Protein AF-A0A0Q5KZX2-F1 (afdb_monomer)

Sequence (130 aa):
MATTYTDAPRGEGWYHVALGVGAGIFIASQGLPQPWALLVAVAFILVMPAFIAWWRRTHGWWVSGYTGGATRWVTALMVVALVATGFWSYLSADIWSSIAAGLTACL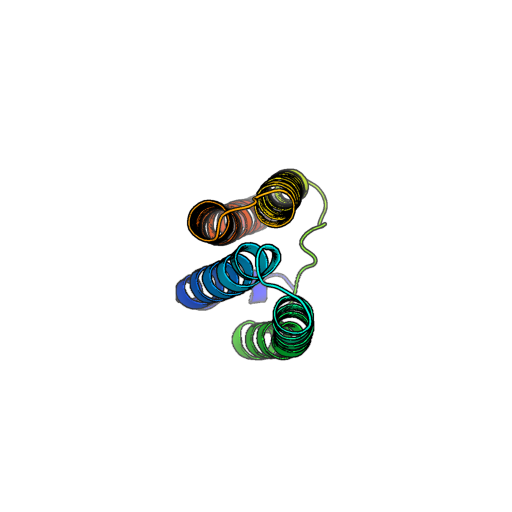AVTASGFVWMRVWRHRLRTQEAM

Radius of gyration: 16.42 Å; Cα contacts (8 Å, |Δi|>4): 138; chains: 1; bounding box: 40×23×52 Å

Nearest PDB structures (foldseek):
  8s5u-assembly1_A  TM=2.614E-01  e=5.067E+00  Homo sapiens

pLDDT: mean 86.83, std 12.03, range [46.88, 97.88]

Secondary structure (DSSP, 8-state):
--HHHHSPPTTTHHHHHHHHHHHHHHHHGGGSPTTHHHHHHHHHHHHHHHHHHHHHHHHS----TT-SSTHHHHHHHHHHHHHHHHHHHHH-SSHHHHHHHHHHHHHHHHHHHHHHHHHHHHHHHHHHT-

Structure (mmCIF, N/CA/C/O backbone):
data_AF-A0A0Q5KZX2-F1
#
_entry.id   AF-A0A0Q5KZX2-F1
#
loop_
_atom_site.group_PDB
_atom_site.id
_atom_site.type_symbol
_atom_site.label_atom_id
_atom_site.label_alt_id
_atom_site.label_comp_id
_atom_site.label_asym_id
_atom_site.label_entity_id
_atom_site.label_seq_id
_atom_site.pdbx_PDB_ins_code
_atom_site.Cartn_x
_atom_site.Cartn_y
_atom_site.Cartn_z
_atom_site.occupancy
_atom_site.B_iso_or_equiv
_atom_site.auth_seq_id
_atom_site.auth_comp_id
_atom_site.auth_asym_id
_atom_site.auth_atom_id
_atom_site.pdbx_PDB_model_num
ATOM 1 N N . MET A 1 1 ? -23.361 6.808 20.688 1.00 46.88 1 MET A N 1
ATOM 2 C CA . MET A 1 1 ? -23.318 6.568 19.224 1.00 46.88 1 MET A CA 1
ATOM 3 C C . MET A 1 1 ? -22.028 5.818 18.831 1.00 46.88 1 MET A C 1
ATOM 5 O O . MET A 1 1 ? -21.415 6.153 17.829 1.00 46.88 1 MET A O 1
ATOM 9 N N . ALA A 1 2 ? -21.594 4.834 19.638 1.00 50.25 2 ALA A N 1
ATOM 10 C CA . ALA A 1 2 ? -20.285 4.161 19.525 1.00 50.25 2 ALA A CA 1
ATOM 11 C C . ALA A 1 2 ? -20.385 2.652 19.208 1.00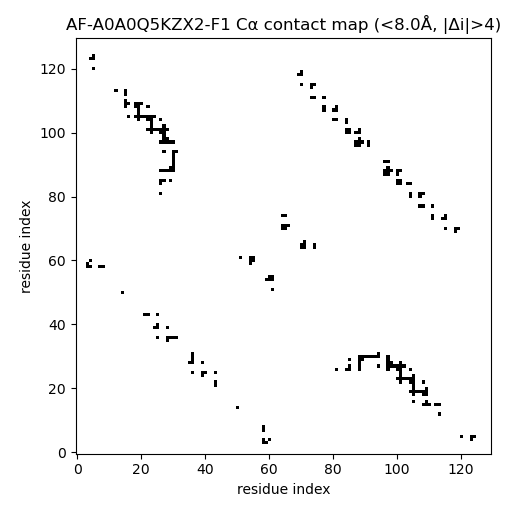 50.25 2 ALA A C 1
ATOM 13 O O . ALA A 1 2 ? -19.419 2.046 18.758 1.00 50.25 2 ALA A O 1
ATOM 14 N N . THR A 1 3 ? -21.580 2.070 19.341 1.00 51.16 3 THR A N 1
ATOM 15 C CA . THR A 1 3 ? -21.840 0.632 19.177 1.00 51.16 3 THR A CA 1
ATOM 16 C C . THR A 1 3 ? -21.576 0.112 17.759 1.00 51.16 3 THR A C 1
ATOM 18 O O . THR A 1 3 ? -21.166 -1.026 17.584 1.00 51.16 3 THR A O 1
ATOM 21 N N . THR A 1 4 ? -21.696 0.942 16.718 1.00 57.19 4 THR A N 1
ATOM 22 C CA . THR A 1 4 ? -21.482 0.505 15.326 1.00 57.19 4 THR A CA 1
ATOM 23 C C . THR A 1 4 ? -20.029 0.155 14.979 1.00 57.19 4 THR A C 1
ATOM 25 O O . THR A 1 4 ? -19.799 -0.570 14.013 1.00 57.19 4 THR A O 1
ATOM 28 N N . TYR A 1 5 ? -19.032 0.658 15.717 1.00 60.34 5 TYR A N 1
ATOM 29 C CA . TYR A 1 5 ? -17.616 0.435 15.381 1.00 60.34 5 TYR A CA 1
ATOM 30 C C . TYR A 1 5 ? -17.027 -0.830 16.014 1.00 60.34 5 TYR A C 1
ATOM 32 O O . TYR A 1 5 ? -16.096 -1.423 15.462 1.00 60.34 5 TYR A O 1
ATOM 40 N N . THR A 1 6 ? -17.535 -1.224 17.181 1.00 60.88 6 THR A N 1
ATOM 41 C CA . THR A 1 6 ? -17.047 -2.366 17.964 1.00 60.88 6 THR A CA 1
ATOM 42 C C . THR A 1 6 ? -17.653 -3.694 17.506 1.00 60.88 6 THR A C 1
ATOM 44 O O . THR A 1 6 ? -16.971 -4.717 17.603 1.00 60.88 6 THR A O 1
ATOM 47 N N . ASP A 1 7 ? -18.846 -3.651 16.904 1.00 58.06 7 ASP A N 1
ATOM 48 C CA . ASP A 1 7 ? -19.602 -4.811 16.406 1.00 58.06 7 ASP A CA 1
ATOM 49 C C . ASP A 1 7 ? -19.330 -5.162 14.929 1.00 58.06 7 ASP A C 1
ATOM 51 O O . ASP A 1 7 ? -20.009 -6.007 14.344 1.00 58.06 7 ASP A O 1
ATOM 55 N N . ALA A 1 8 ? -18.330 -4.527 14.305 1.00 59.38 8 ALA A N 1
ATOM 56 C CA . ALA A 1 8 ? -17.949 -4.785 12.918 1.00 59.38 8 ALA A CA 1
ATOM 57 C C . ALA A 1 8 ? -17.735 -6.299 12.661 1.00 59.38 8 ALA A C 1
ATOM 59 O O . ALA A 1 8 ? -16.980 -6.942 13.404 1.00 59.38 8 ALA A O 1
ATOM 60 N N . PRO A 1 9 ? -18.374 -6.886 11.627 1.00 59.31 9 PRO A N 1
ATOM 61 C CA . PRO A 1 9 ? -18.332 -8.323 11.382 1.00 59.31 9 PRO A CA 1
ATOM 62 C C . PRO A 1 9 ? -16.895 -8.836 11.226 1.00 59.31 9 PRO A C 1
ATOM 64 O O . PRO A 1 9 ? -16.104 -8.338 10.426 1.00 59.31 9 PRO A O 1
ATOM 67 N N . ARG A 1 10 ? -16.549 -9.879 11.989 1.00 62.88 10 ARG A N 1
ATOM 68 C CA . ARG A 1 10 ? -15.263 -10.579 11.852 1.00 62.88 10 ARG A CA 1
ATOM 69 C C . ARG A 1 10 ? -15.188 -11.204 10.453 1.00 62.88 10 ARG A C 1
ATOM 71 O O . ARG A 1 10 ? -16.041 -12.011 10.106 1.00 62.88 10 ARG A O 1
ATOM 78 N N . GLY A 1 11 ? -14.170 -10.846 9.664 1.00 64.44 11 GLY A N 1
ATOM 79 C CA . GLY A 1 11 ? -13.993 -11.371 8.297 1.00 64.44 11 GLY A CA 1
ATOM 80 C C . GLY A 1 11 ? -13.295 -10.437 7.302 1.00 64.44 11 GLY A C 1
ATOM 81 O O . GLY A 1 11 ? -12.953 -10.860 6.206 1.00 64.44 11 GLY A O 1
ATOM 82 N N . GLU A 1 12 ? -13.009 -9.192 7.677 1.00 82.31 12 GLU A N 1
ATOM 83 C CA . GLU A 1 12 ? -12.343 -8.171 6.844 1.00 82.31 12 GLU A CA 1
ATOM 84 C C . GLU A 1 12 ? -10.889 -8.484 6.420 1.00 82.31 12 GLU A C 1
ATOM 86 O O . GLU A 1 12 ? -10.259 -7.702 5.712 1.00 82.31 12 GLU A O 1
ATOM 91 N N . GLY A 1 13 ? -10.329 -9.629 6.821 1.00 87.44 13 GLY A N 1
ATOM 92 C CA . GLY A 1 13 ? -8.963 -10.009 6.454 1.00 87.44 13 GLY A CA 1
ATOM 93 C C . GLY A 1 13 ? -8.758 -10.111 4.944 1.00 87.44 13 GLY A C 1
ATOM 94 O O . GLY A 1 13 ? -7.717 -9.693 4.439 1.00 87.44 13 GLY A O 1
ATOM 95 N N . TRP A 1 14 ? -9.779 -10.568 4.212 1.00 90.56 14 TRP A N 1
ATOM 96 C CA . TRP A 1 14 ? -9.730 -10.611 2.751 1.00 90.56 14 TRP A CA 1
ATOM 97 C C . TRP A 1 14 ? -9.574 -9.208 2.149 1.00 90.56 14 TRP A C 1
ATOM 99 O O . TRP A 1 14 ? -8.878 -9.057 1.153 1.00 90.56 14 TRP A O 1
ATOM 109 N N . TYR A 1 15 ? -10.174 -8.180 2.763 1.00 91.25 15 TYR A N 1
ATOM 110 C CA . TYR A 1 15 ? -10.121 -6.802 2.281 1.00 91.25 15 TYR A CA 1
ATOM 111 C C . TYR A 1 15 ? -8.694 -6.255 2.374 1.00 91.25 15 TYR A C 1
ATOM 113 O O . TYR A 1 15 ? -8.190 -5.678 1.411 1.00 91.25 15 TYR A O 1
ATOM 121 N N . HIS A 1 16 ? -8.008 -6.497 3.496 1.00 92.44 16 HIS A N 1
ATOM 122 C CA . HIS A 1 16 ? -6.606 -6.102 3.664 1.00 92.44 16 HIS A CA 1
ATOM 123 C C . HIS A 1 16 ? -5.679 -6.840 2.695 1.00 92.44 16 HIS A C 1
ATOM 125 O O . HIS A 1 16 ? -4.798 -6.216 2.108 1.00 92.44 16 HIS A O 1
ATOM 131 N N . VAL A 1 17 ? -5.912 -8.140 2.485 1.00 95.19 17 VAL A N 1
ATOM 132 C CA . VAL A 1 17 ? -5.154 -8.941 1.513 1.00 95.19 17 VAL A CA 1
ATOM 133 C C . VAL A 1 17 ? -5.401 -8.449 0.088 1.00 95.19 17 VAL A C 1
ATOM 135 O O . VAL A 1 17 ? -4.450 -8.252 -0.657 1.00 95.19 17 VAL A O 1
ATOM 138 N N . ALA A 1 18 ? -6.651 -8.196 -0.298 1.00 95.19 18 ALA A N 1
ATOM 139 C CA . ALA A 1 18 ? -6.993 -7.740 -1.641 1.00 95.19 18 ALA A CA 1
ATOM 140 C C . ALA A 1 18 ? -6.441 -6.335 -1.933 1.00 95.19 18 ALA A C 1
ATOM 142 O O . ALA A 1 18 ? -5.918 -6.100 -3.023 1.00 95.19 18 ALA A O 1
ATOM 143 N N . LEU A 1 19 ? -6.472 -5.425 -0.951 1.00 94.06 19 LEU A N 1
ATOM 144 C CA . LEU A 1 19 ? -5.779 -4.138 -1.052 1.00 94.06 19 LEU A CA 1
ATOM 145 C C . LEU A 1 19 ? -4.265 -4.309 -1.180 1.00 94.06 19 LEU A C 1
ATOM 147 O O . LEU A 1 19 ? -3.649 -3.631 -2.000 1.00 94.06 19 LEU A O 1
ATOM 151 N N . GLY A 1 20 ? -3.670 -5.213 -0.399 1.00 96.44 20 GLY A N 1
ATOM 152 C CA . GLY A 1 20 ? -2.249 -5.528 -0.488 1.00 96.44 20 GLY A CA 1
ATOM 153 C C . GLY A 1 20 ? -1.861 -6.055 -1.862 1.00 96.44 20 GLY A C 1
ATOM 154 O O . GLY A 1 20 ? -0.943 -5.527 -2.480 1.00 96.44 20 GLY A O 1
ATOM 155 N N . VAL A 1 21 ? -2.608 -7.022 -2.392 1.00 97.31 21 VAL A N 1
ATOM 156 C CA . VAL A 1 21 ? -2.399 -7.563 -3.741 1.00 97.31 21 VAL A CA 1
ATOM 157 C C . VAL A 1 21 ? -2.523 -6.463 -4.792 1.00 97.31 21 VAL A C 1
ATOM 159 O O . VAL A 1 21 ? -1.641 -6.334 -5.637 1.00 97.31 21 VAL A O 1
ATOM 162 N N . GLY A 1 22 ? -3.563 -5.627 -4.718 1.00 96.88 22 GLY A N 1
ATOM 163 C CA . GLY A 1 22 ? -3.736 -4.502 -5.638 1.00 96.88 22 GLY A CA 1
ATOM 164 C C . GLY A 1 22 ? -2.562 -3.520 -5.591 1.00 96.88 22 GLY A C 1
ATOM 165 O O . GLY A 1 22 ? -2.034 -3.145 -6.637 1.00 96.88 22 GLY A O 1
ATOM 166 N N . ALA A 1 23 ? -2.109 -3.154 -4.390 1.00 96.75 23 ALA A N 1
ATOM 167 C CA . ALA A 1 23 ? -0.950 -2.287 -4.211 1.00 96.75 23 ALA A CA 1
ATOM 168 C C . ALA A 1 23 ? 0.337 -2.943 -4.733 1.00 96.75 23 ALA A C 1
ATOM 170 O O . ALA A 1 23 ? 1.132 -2.289 -5.399 1.00 96.75 23 ALA A O 1
ATOM 171 N N . GLY A 1 24 ? 0.527 -4.241 -4.492 1.00 97.25 24 GLY A N 1
ATOM 172 C CA . GLY A 1 24 ? 1.678 -4.985 -4.992 1.00 97.25 24 GLY A CA 1
ATOM 173 C C . GLY A 1 24 ? 1.726 -5.058 -6.514 1.00 97.25 24 GLY A C 1
ATOM 174 O O . GLY A 1 24 ? 2.782 -4.824 -7.094 1.00 97.25 24 GLY A O 1
ATOM 175 N N . ILE A 1 25 ? 0.585 -5.304 -7.166 1.00 96.81 25 ILE A N 1
ATOM 176 C CA . ILE A 1 25 ? 0.461 -5.273 -8.632 1.00 96.81 25 ILE A CA 1
ATOM 177 C C . ILE A 1 25 ? 0.784 -3.874 -9.161 1.00 96.81 25 ILE A C 1
ATOM 179 O O . ILE A 1 25 ? 1.570 -3.732 -10.098 1.00 96.81 25 ILE A O 1
ATOM 183 N N . PHE A 1 26 ? 0.216 -2.838 -8.542 1.00 96.62 26 PHE A N 1
ATOM 184 C CA . PHE A 1 26 ? 0.479 -1.453 -8.916 1.00 96.62 26 PHE A CA 1
ATOM 185 C C . PHE A 1 26 ? 1.970 -1.107 -8.817 1.00 96.62 26 PHE A C 1
ATOM 187 O O . PHE A 1 26 ? 2.526 -0.535 -9.756 1.00 96.62 26 PHE A O 1
ATOM 194 N N . ILE A 1 27 ? 2.635 -1.503 -7.732 1.00 96.88 27 ILE A N 1
ATOM 195 C CA . ILE A 1 27 ? 4.066 -1.254 -7.543 1.00 96.88 27 ILE A CA 1
ATOM 196 C C . ILE A 1 27 ? 4.898 -2.065 -8.537 1.00 96.88 27 ILE A C 1
ATOM 198 O O . ILE A 1 27 ? 5.716 -1.472 -9.229 1.00 96.88 27 ILE A O 1
ATOM 202 N N . ALA A 1 28 ? 4.643 -3.367 -8.699 1.00 96.06 28 ALA A N 1
ATOM 203 C CA . ALA A 1 28 ? 5.370 -4.200 -9.663 1.00 96.06 28 ALA A CA 1
ATOM 204 C C . ALA A 1 28 ? 5.237 -3.696 -11.107 1.00 96.06 28 ALA A C 1
ATOM 206 O O . ALA A 1 28 ? 6.174 -3.811 -11.896 1.00 96.06 28 ALA A O 1
ATOM 207 N N . SER A 1 29 ? 4.094 -3.099 -11.458 1.00 95.06 29 SER A N 1
ATOM 208 C CA . SER A 1 29 ? 3.885 -2.540 -12.795 1.00 95.06 29 SER A CA 1
ATOM 209 C C . SER A 1 29 ? 4.725 -1.298 -13.093 1.00 95.06 29 SER A C 1
ATOM 211 O O . SER A 1 29 ? 4.861 -0.954 -14.263 1.00 95.06 29 SER A O 1
ATOM 213 N N . GLN A 1 30 ? 5.316 -0.635 -12.088 1.00 93.00 30 GLN A N 1
ATOM 214 C CA . GLN A 1 30 ? 6.097 0.589 -12.320 1.00 93.00 30 GLN A CA 1
ATOM 215 C C . GLN A 1 30 ? 7.393 0.334 -13.103 1.00 93.00 30 GLN A C 1
ATOM 217 O O . GLN A 1 30 ? 7.944 1.275 -13.662 1.00 93.00 30 GLN A O 1
ATOM 222 N N . GLY A 1 31 ? 7.866 -0.917 -13.162 1.00 89.56 31 GLY A N 1
ATOM 223 C CA . GLY A 1 31 ? 8.990 -1.310 -14.020 1.00 89.56 31 GLY A CA 1
ATOM 224 C C . GLY A 1 31 ? 8.600 -1.673 -15.457 1.00 89.56 31 GLY A C 1
ATOM 225 O O . GLY A 1 31 ? 9.468 -1.996 -16.263 1.00 89.56 31 GLY A O 1
ATOM 226 N N . LEU A 1 32 ? 7.306 -1.668 -15.802 1.00 90.19 32 LEU A N 1
ATOM 227 C CA . LEU A 1 32 ? 6.859 -1.977 -17.161 1.00 90.19 32 LEU A CA 1
ATOM 228 C C . LEU A 1 32 ? 7.068 -0.782 -18.102 1.00 90.19 32 LEU A C 1
ATOM 230 O O . LEU A 1 32 ? 6.907 0.370 -17.690 1.00 90.19 32 LEU A O 1
ATOM 234 N N . PRO A 1 3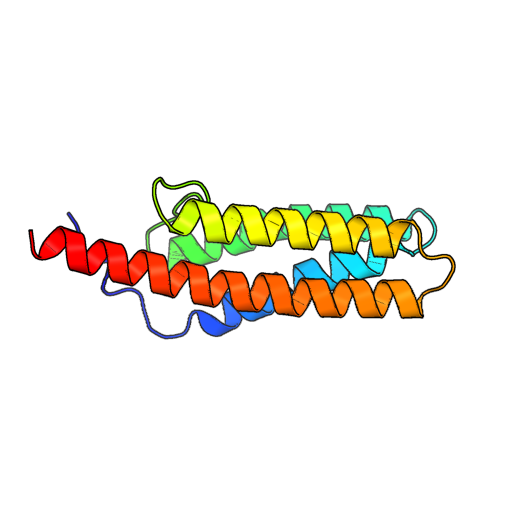3 ? 7.335 -1.027 -19.398 1.00 90.94 33 PRO A N 1
ATOM 235 C CA . PRO A 1 33 ? 7.371 0.043 -20.382 1.00 90.94 33 PRO A CA 1
ATOM 236 C C . PRO A 1 33 ? 5.992 0.698 -20.530 1.00 90.94 33 PRO A C 1
ATOM 238 O O . PRO A 1 33 ? 4.944 0.066 -20.361 1.00 90.94 33 PR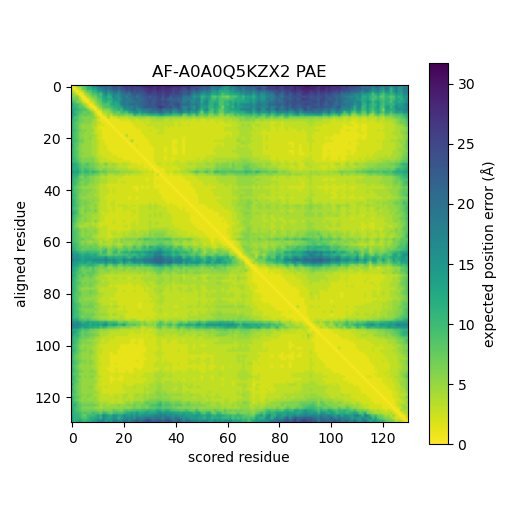O A O 1
ATOM 241 N N . GLN A 1 34 ? 5.983 1.980 -20.892 1.00 90.50 34 GLN A N 1
ATOM 242 C CA . GLN A 1 34 ? 4.739 2.679 -21.204 1.00 90.50 34 GLN A CA 1
ATOM 243 C C . GLN A 1 34 ? 4.110 2.102 -22.484 1.00 90.50 34 GLN A C 1
ATOM 245 O O . GLN A 1 34 ? 4.841 1.769 -23.419 1.00 90.50 34 GLN A O 1
ATOM 250 N N . PRO A 1 35 ? 2.771 1.966 -22.547 1.00 94.75 35 PRO A N 1
ATOM 251 C CA . PRO A 1 35 ? 1.766 2.547 -21.644 1.00 94.75 35 PRO A CA 1
ATOM 252 C C . PRO A 1 35 ? 1.295 1.625 -20.501 1.00 94.75 35 PRO A C 1
ATOM 254 O O . PRO A 1 35 ? 0.353 1.965 -19.786 1.00 94.75 35 PRO A O 1
ATOM 257 N N . TRP A 1 36 ? 1.892 0.444 -20.326 1.00 93.88 36 TRP A N 1
ATOM 258 C CA . TRP A 1 36 ? 1.346 -0.589 -19.436 1.00 93.88 36 TRP A CA 1
ATOM 259 C C . TRP A 1 36 ? 1.319 -0.164 -17.966 1.00 93.88 36 TRP A C 1
ATOM 261 O O . TRP A 1 36 ? 0.302 -0.350 -17.298 1.00 93.88 36 TRP A O 1
ATOM 271 N N . ALA A 1 37 ? 2.389 0.473 -17.483 1.00 92.12 37 ALA A N 1
ATOM 272 C CA . ALA A 1 37 ? 2.448 1.017 -16.126 1.00 92.12 37 ALA A CA 1
ATOM 273 C C . ALA A 1 37 ? 1.327 2.044 -15.868 1.00 92.12 37 ALA A C 1
ATOM 275 O O . ALA A 1 37 ? 0.671 2.015 -14.825 1.00 92.12 37 ALA A O 1
ATOM 276 N N . LEU A 1 38 ? 1.051 2.917 -16.847 1.00 94.56 38 LEU A N 1
ATOM 277 C CA . LEU A 1 38 ? -0.026 3.903 -16.758 1.00 94.56 38 LEU A CA 1
ATOM 278 C C . LEU A 1 38 ? -1.409 3.241 -16.718 1.00 94.56 38 LEU A C 1
ATOM 280 O O . LEU A 1 38 ? -2.253 3.637 -15.915 1.00 94.56 38 LEU A O 1
ATOM 284 N N . LEU A 1 39 ? -1.649 2.222 -17.546 1.00 97.19 39 LEU A N 1
ATOM 285 C CA . LEU A 1 39 ? -2.928 1.506 -17.558 1.00 97.19 39 LEU A CA 1
ATOM 286 C C . LEU A 1 39 ? -3.213 0.828 -16.213 1.00 97.19 39 LEU A C 1
ATOM 288 O O . LEU A 1 39 ? -4.333 0.919 -15.708 1.00 97.19 39 LEU A O 1
ATOM 292 N N . VAL A 1 40 ? -2.201 0.206 -15.600 1.00 96.19 40 VAL A N 1
ATOM 293 C CA . VAL A 1 40 ? -2.340 -0.397 -14.265 1.00 96.19 40 VAL A CA 1
ATOM 294 C C . VAL A 1 40 ? -2.588 0.674 -13.202 1.00 96.19 40 VAL A C 1
ATOM 296 O O . VAL A 1 40 ? -3.447 0.483 -12.342 1.00 96.19 40 VAL A O 1
ATOM 299 N N . ALA A 1 41 ? -1.907 1.822 -13.278 1.00 93.88 41 ALA A N 1
ATOM 300 C CA . ALA A 1 41 ? -2.145 2.948 -12.375 1.00 93.88 41 ALA A CA 1
ATOM 301 C C . ALA A 1 41 ? -3.596 3.445 -12.434 1.00 93.88 41 ALA A C 1
ATOM 303 O O . ALA A 1 41 ? -4.252 3.588 -11.399 1.00 93.88 41 ALA A O 1
ATOM 304 N N . VAL A 1 42 ? -4.118 3.651 -13.645 1.00 96.62 42 VAL A N 1
ATOM 305 C CA . VAL A 1 42 ? -5.510 4.067 -13.860 1.00 96.62 42 VAL A CA 1
ATOM 306 C C . VAL A 1 42 ? -6.474 3.008 -13.328 1.00 96.62 42 VAL A C 1
ATOM 308 O O . VAL A 1 42 ? -7.388 3.342 -12.575 1.00 96.62 42 VAL A O 1
ATOM 311 N N . ALA A 1 43 ? -6.249 1.730 -13.645 1.00 96.19 43 ALA A N 1
ATOM 312 C CA . ALA A 1 43 ? -7.084 0.638 -13.151 1.00 96.19 43 ALA A CA 1
ATOM 313 C C . ALA A 1 43 ? -7.101 0.573 -11.613 1.00 96.19 43 ALA A C 1
ATOM 315 O O . ALA A 1 43 ? -8.170 0.437 -11.015 1.00 96.19 43 ALA A O 1
ATOM 316 N N . PHE A 1 44 ? -5.945 0.733 -10.963 1.00 95.12 44 PHE A N 1
ATOM 317 C CA . PHE A 1 44 ? -5.838 0.732 -9.504 1.00 95.12 44 PHE A CA 1
ATOM 318 C C . PHE A 1 44 ? -6.637 1.879 -8.870 1.00 95.12 44 PHE A C 1
ATOM 320 O O . PHE A 1 44 ? -7.417 1.648 -7.943 1.00 95.12 44 PHE A O 1
ATOM 327 N N . ILE A 1 45 ? -6.520 3.098 -9.410 1.00 94.69 45 ILE A N 1
ATOM 328 C CA . ILE A 1 45 ? -7.283 4.269 -8.943 1.00 94.69 45 ILE A CA 1
ATOM 329 C C . ILE A 1 45 ? -8.792 4.038 -9.098 1.00 94.69 45 ILE A C 1
ATOM 331 O O . ILE A 1 45 ? -9.554 4.333 -8.177 1.00 94.69 45 ILE A O 1
ATOM 335 N N . LEU A 1 46 ? -9.230 3.475 -10.227 1.00 95.50 46 LEU A N 1
ATOM 336 C CA . LEU A 1 46 ? -10.648 3.214 -10.502 1.00 95.50 46 LEU A CA 1
ATOM 337 C C . LEU A 1 46 ? -11.257 2.130 -9.599 1.00 95.50 46 LEU A C 1
ATOM 339 O O . LEU A 1 46 ? -12.460 2.157 -9.337 1.00 95.50 46 LEU A O 1
ATOM 343 N N . VAL A 1 47 ? -10.448 1.199 -9.089 1.00 94.19 47 VAL A N 1
ATOM 344 C CA . VAL A 1 47 ? -10.897 0.147 -8.163 1.00 94.19 47 VAL A CA 1
ATOM 345 C C . VAL A 1 47 ? -11.097 0.676 -6.735 1.00 94.19 47 VAL A C 1
ATOM 347 O O . VAL A 1 47 ? -11.953 0.166 -6.008 1.00 94.19 47 VAL A O 1
ATOM 350 N N . MET A 1 48 ? -10.378 1.724 -6.318 1.00 92.00 48 MET A N 1
ATOM 351 C CA . MET A 1 48 ? -10.463 2.251 -4.945 1.00 92.00 48 MET A CA 1
ATOM 352 C C . MET A 1 48 ? -11.881 2.677 -4.517 1.00 92.00 48 MET A C 1
ATOM 354 O O . MET A 1 48 ? -12.308 2.269 -3.431 1.00 92.00 48 MET A O 1
ATOM 358 N N . PRO A 1 49 ? -12.670 3.412 -5.331 1.00 93.44 49 PRO A N 1
ATOM 359 C CA . PRO A 1 49 ? -14.061 3.718 -5.004 1.00 93.44 49 PRO A CA 1
ATOM 360 C C . PRO A 1 49 ? -14.911 2.477 -4.713 1.00 93.44 49 PRO A C 1
ATOM 362 O O . PRO A 1 49 ? -15.757 2.521 -3.820 1.00 93.44 49 PRO A O 1
ATOM 365 N N . ALA A 1 50 ? -14.674 1.363 -5.414 1.00 92.38 50 ALA A N 1
ATOM 366 C CA . ALA A 1 50 ? -15.406 0.118 -5.192 1.00 92.38 50 ALA A CA 1
ATOM 367 C C . ALA A 1 50 ? -15.068 -0.504 -3.829 1.00 92.38 50 ALA A C 1
ATOM 369 O O . ALA A 1 50 ? -15.978 -0.917 -3.109 1.00 92.38 50 ALA A O 1
ATOM 370 N N . PHE A 1 51 ? -13.791 -0.499 -3.431 1.00 90.94 51 PHE A N 1
ATOM 371 C CA . PHE A 1 51 ? -13.356 -0.958 -2.105 1.00 90.94 51 PHE A CA 1
ATOM 372 C C . PHE A 1 51 ? -13.946 -0.100 -0.982 1.00 90.94 51 PHE A C 1
ATOM 374 O O . PHE A 1 51 ? -14.488 -0.636 -0.014 1.00 90.94 51 PHE A O 1
ATOM 381 N N . ILE A 1 52 ? -13.913 1.227 -1.139 1.00 90.62 52 ILE A N 1
ATOM 382 C CA . ILE A 1 52 ? -14.499 2.169 -0.175 1.00 90.62 52 ILE A CA 1
ATOM 383 C C . ILE A 1 52 ? -16.012 1.949 -0.064 1.00 90.62 52 ILE A C 1
ATOM 385 O O . ILE A 1 52 ? -16.557 1.875 1.039 1.00 90.62 52 ILE A O 1
ATOM 389 N N . ALA A 1 53 ? -16.706 1.832 -1.199 1.00 91.31 53 ALA A N 1
ATOM 390 C CA . ALA A 1 53 ? -18.147 1.608 -1.231 1.00 91.31 53 ALA A CA 1
ATOM 391 C C . ALA A 1 53 ? -18.527 0.265 -0.600 1.00 91.31 53 ALA A C 1
ATOM 393 O O . ALA A 1 53 ? -19.472 0.212 0.188 1.00 91.31 53 ALA A O 1
ATOM 394 N N . TRP A 1 54 ? -17.786 -0.803 -0.907 1.00 90.50 54 TRP A N 1
ATOM 395 C CA . TRP A 1 54 ? -17.985 -2.111 -0.292 1.00 90.50 54 TRP A CA 1
ATOM 396 C C . TRP A 1 54 ? -17.799 -2.037 1.225 1.00 90.50 54 TRP A C 1
ATOM 398 O O . TRP A 1 54 ? -18.688 -2.446 1.968 1.00 90.50 54 TRP A O 1
ATOM 408 N N . TRP A 1 55 ? -16.705 -1.432 1.696 1.00 89.50 55 TRP A N 1
ATOM 409 C CA . TRP A 1 55 ? -16.434 -1.307 3.126 1.00 89.50 55 TRP A CA 1
ATOM 410 C C . TRP A 1 55 ? -17.550 -0.554 3.853 1.00 89.50 55 TRP A C 1
ATOM 412 O O . TRP A 1 55 ? -18.057 -1.031 4.869 1.00 89.50 55 TRP A O 1
ATOM 422 N N . ARG A 1 56 ? -17.979 0.589 3.301 1.00 89.00 56 ARG A N 1
ATOM 423 C CA . ARG A 1 56 ? -19.072 1.397 3.859 1.00 89.00 56 ARG A CA 1
ATOM 424 C C . ARG A 1 56 ? -20.392 0.639 3.906 1.00 89.00 56 ARG A C 1
ATOM 426 O O . ARG A 1 56 ? -21.125 0.798 4.873 1.00 89.00 56 ARG A O 1
ATOM 433 N N . ARG A 1 57 ? -20.701 -0.167 2.886 1.00 88.25 57 ARG A N 1
ATOM 434 C CA . ARG A 1 57 ? -21.923 -0.986 2.849 1.00 88.25 57 ARG A CA 1
ATOM 435 C C . ARG A 1 57 ? -21.895 -2.103 3.889 1.00 88.25 57 ARG A C 1
ATOM 437 O O . ARG A 1 57 ? -22.909 -2.336 4.531 1.00 88.25 57 ARG A O 1
ATOM 444 N N . THR A 1 58 ? -20.752 -2.760 4.061 1.00 86.00 58 THR A N 1
ATOM 445 C CA . THR A 1 58 ? -20.615 -3.910 4.968 1.00 86.00 58 THR A CA 1
ATOM 446 C C . THR A 1 58 ? -20.502 -3.493 6.434 1.00 86.00 58 THR A C 1
ATOM 448 O O . THR A 1 58 ? -21.062 -4.154 7.300 1.00 86.00 58 THR A O 1
ATOM 451 N N . HIS A 1 59 ? -19.789 -2.400 6.721 1.00 83.44 59 HIS A N 1
ATOM 452 C CA . HIS A 1 59 ? -19.465 -1.995 8.094 1.00 83.44 59 HIS A CA 1
ATOM 453 C C . HIS A 1 59 ? -20.218 -0.738 8.552 1.00 83.44 59 HIS A C 1
ATOM 455 O O . HIS A 1 59 ? -20.244 -0.447 9.741 1.00 83.44 59 HIS A O 1
ATOM 461 N N . GLY A 1 60 ? -20.833 0.024 7.642 1.00 83.50 60 GLY A N 1
ATOM 462 C CA . GLY A 1 60 ? -21.606 1.229 7.971 1.00 83.50 60 GLY A CA 1
ATOM 463 C C . GLY A 1 60 ? -20.771 2.488 8.232 1.00 83.50 60 GLY A C 1
ATOM 464 O O . GLY A 1 60 ? -21.331 3.553 8.483 1.00 83.50 60 GLY A O 1
ATOM 465 N N . TRP A 1 61 ? -19.442 2.408 8.148 1.00 83.12 61 TRP A N 1
ATOM 466 C CA . TRP A 1 61 ? -18.534 3.526 8.421 1.00 83.12 61 TRP A CA 1
ATOM 467 C C . TRP A 1 61 ? -17.306 3.504 7.510 1.00 83.12 61 TRP A C 1
ATOM 469 O O . TRP A 1 61 ? -16.968 2.476 6.938 1.00 83.12 61 TRP A O 1
ATOM 479 N N . TRP A 1 62 ? -16.624 4.642 7.372 1.00 83.38 62 TRP A N 1
ATOM 480 C CA . TRP A 1 62 ? -15.305 4.750 6.741 1.00 83.38 62 TRP A CA 1
ATOM 481 C C . TRP A 1 62 ? -14.489 5.790 7.496 1.00 83.38 62 TRP A C 1
ATOM 483 O O . TRP A 1 62 ? -14.936 6.925 7.661 1.00 83.38 62 TRP A O 1
ATOM 493 N N . VAL A 1 63 ? -13.309 5.401 7.969 1.00 79.69 63 VAL A N 1
ATOM 494 C CA . VAL A 1 63 ? -12.429 6.276 8.745 1.00 79.69 63 VAL A CA 1
ATOM 495 C C . VAL A 1 63 ? -11.217 6.619 7.895 1.00 79.69 63 VAL A C 1
ATOM 497 O O . VAL A 1 63 ? -10.591 5.741 7.306 1.00 79.69 63 VAL A O 1
ATOM 500 N N . SER A 1 64 ? -10.878 7.908 7.836 1.00 78.38 64 SER A N 1
ATOM 501 C CA . SER A 1 64 ? -9.627 8.341 7.217 1.00 78.38 64 SER A CA 1
ATOM 502 C C . SER A 1 64 ? -8.445 7.694 7.936 1.00 78.38 64 SER A C 1
ATOM 504 O O . SER A 1 64 ? -8.357 7.748 9.163 1.00 78.38 64 SER A O 1
ATOM 506 N N . GLY A 1 65 ? -7.493 7.141 7.180 1.00 68.44 65 GLY A N 1
ATOM 507 C CA . GLY A 1 65 ? -6.259 6.582 7.739 1.00 68.44 65 GLY A CA 1
ATOM 508 C C . GLY A 1 65 ? -5.428 7.600 8.533 1.00 68.44 65 GLY A C 1
ATOM 509 O O . GLY A 1 65 ? -4.563 7.206 9.315 1.00 68.44 65 GLY A O 1
ATOM 510 N N . TYR A 1 66 ? -5.709 8.898 8.370 1.00 65.69 66 TYR A N 1
ATOM 511 C CA . TYR A 1 66 ? -5.059 10.012 9.061 1.00 65.69 66 TYR A CA 1
ATOM 512 C C . TYR A 1 66 ? -5.802 10.480 10.327 1.00 65.69 66 TYR A C 1
ATOM 514 O O . TYR A 1 66 ? -5.696 11.639 10.728 1.00 65.69 66 TYR A O 1
ATOM 522 N N . THR A 1 67 ? -6.575 9.608 10.976 1.00 66.25 67 THR A N 1
ATOM 523 C CA . THR A 1 67 ? -7.146 9.910 12.295 1.00 66.25 67 THR A CA 1
ATOM 524 C C . THR A 1 67 ? -6.056 10.056 13.360 1.00 66.25 67 THR A C 1
ATOM 526 O O . THR A 1 67 ? -5.059 9.331 13.372 1.00 66.25 67 THR A O 1
ATOM 529 N N . GLY A 1 68 ? -6.231 11.034 14.255 1.00 63.66 68 GLY A N 1
ATOM 530 C CA . GLY A 1 68 ? -5.237 11.403 15.264 1.00 63.66 68 GLY A CA 1
ATOM 531 C C . GLY A 1 68 ? -4.830 10.252 16.196 1.00 63.66 68 GLY A C 1
ATOM 532 O O . GLY A 1 68 ? -5.631 9.389 16.552 1.00 63.66 68 GLY A O 1
ATOM 533 N N . GLY A 1 69 ? -3.564 10.263 16.631 1.00 73.94 69 GLY A N 1
ATOM 534 C CA . GLY A 1 69 ? -2.999 9.277 17.557 1.00 73.94 69 GLY A CA 1
ATOM 535 C C . GLY A 1 69 ? -2.090 8.235 16.901 1.00 73.94 69 GLY A C 1
ATOM 536 O O . GLY A 1 69 ? -1.406 8.531 15.937 1.00 73.94 69 GLY A O 1
ATOM 537 N N . ALA A 1 70 ? -2.023 7.019 17.446 1.00 77.50 70 ALA A N 1
ATOM 538 C CA . ALA A 1 70 ? -1.081 5.969 17.042 1.00 77.50 70 ALA A CA 1
ATOM 539 C C . ALA A 1 70 ? -1.369 5.371 15.654 1.00 77.50 70 ALA A C 1
ATOM 541 O O . ALA A 1 70 ? -0.444 4.905 14.996 1.00 77.50 70 ALA A O 1
ATOM 542 N N . THR A 1 71 ? -2.615 5.434 15.175 1.00 83.62 71 THR A N 1
ATOM 543 C CA . THR A 1 71 ? -2.984 5.044 13.802 1.00 83.62 71 THR A CA 1
ATOM 544 C C . THR A 1 71 ? -2.265 5.889 12.750 1.00 83.62 71 THR A C 1
ATOM 546 O O . THR A 1 71 ? -1.891 5.355 11.708 1.00 83.62 71 THR A O 1
ATOM 549 N N . ARG A 1 72 ? -1.957 7.163 13.052 1.00 85.81 72 ARG A N 1
ATOM 550 C CA . AR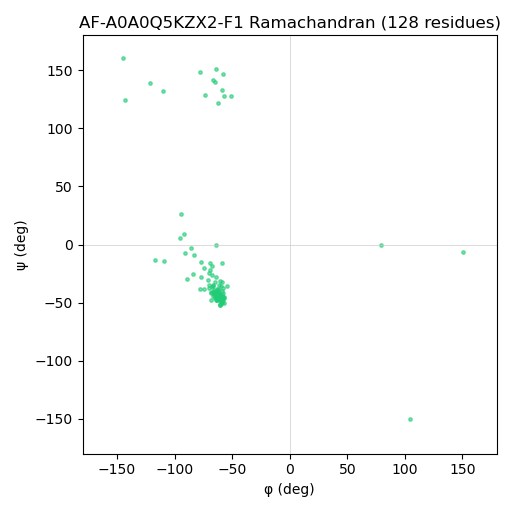G A 1 72 ? -1.185 8.053 12.165 1.00 85.81 72 ARG A CA 1
ATOM 551 C C . ARG A 1 72 ? 0.192 7.487 11.822 1.00 85.81 72 ARG A C 1
ATOM 553 O O . ARG A 1 72 ? 0.654 7.640 10.700 1.00 85.81 72 ARG A O 1
ATOM 560 N N . TRP A 1 73 ? 0.839 6.827 12.785 1.00 87.38 73 TRP A N 1
ATOM 561 C CA . TRP A 1 73 ? 2.186 6.290 12.609 1.00 87.38 73 TRP A CA 1
ATOM 562 C C . TRP A 1 73 ? 2.169 5.049 11.727 1.00 87.38 73 TRP A C 1
ATOM 564 O O . TRP A 1 73 ? 3.031 4.911 10.868 1.00 87.38 73 TRP A O 1
ATOM 574 N N . VAL A 1 74 ? 1.153 4.194 11.872 1.00 88.56 74 VAL A N 1
ATOM 575 C CA . VAL A 1 74 ? 0.969 3.033 10.990 1.00 88.56 74 VAL A CA 1
ATOM 576 C C . VAL A 1 74 ? 0.748 3.494 9.548 1.00 88.56 74 VAL A C 1
ATOM 578 O O . VAL A 1 74 ? 1.393 2.980 8.638 1.00 88.56 74 VAL A O 1
ATOM 581 N N . THR A 1 75 ? -0.099 4.507 9.344 1.00 89.00 75 THR A N 1
ATOM 582 C CA . THR A 1 75 ? -0.342 5.090 8.017 1.00 89.00 75 THR A CA 1
ATOM 583 C C . THR A 1 75 ? 0.914 5.746 7.446 1.00 89.00 75 THR A C 1
ATOM 585 O O . THR A 1 75 ? 1.244 5.509 6.289 1.00 89.00 75 THR A O 1
ATOM 588 N N . ALA A 1 76 ? 1.649 6.526 8.243 1.00 90.62 76 ALA A N 1
ATOM 589 C CA . ALA A 1 76 ? 2.884 7.169 7.799 1.00 90.62 76 ALA A CA 1
ATOM 590 C C . ALA A 1 76 ? 3.945 6.141 7.376 1.00 90.62 76 ALA A C 1
ATOM 592 O O . ALA A 1 76 ? 4.517 6.263 6.296 1.00 90.62 76 ALA A O 1
ATOM 593 N N . LEU A 1 77 ? 4.161 5.095 8.181 1.00 91.44 77 LEU A N 1
ATOM 594 C CA . LEU A 1 77 ? 5.099 4.017 7.852 1.00 91.44 77 LEU A CA 1
ATOM 595 C C . LEU A 1 77 ? 4.680 3.257 6.589 1.00 91.44 77 LEU A C 1
ATOM 597 O O . LEU A 1 77 ? 5.524 2.961 5.748 1.00 91.44 77 LEU A O 1
ATOM 601 N N . MET A 1 78 ? 3.382 2.992 6.423 1.00 93.38 78 MET A N 1
ATOM 602 C CA . MET A 1 78 ? 2.848 2.368 5.210 1.00 93.38 78 MET A CA 1
ATOM 603 C C . MET A 1 78 ? 3.107 3.231 3.968 1.00 93.38 78 MET A C 1
ATOM 605 O O . MET A 1 78 ? 3.538 2.711 2.942 1.00 93.38 78 MET A O 1
ATOM 609 N N . VAL A 1 79 ? 2.880 4.546 4.057 1.00 92.94 79 VAL A N 1
ATOM 610 C CA . VAL A 1 79 ? 3.146 5.482 2.953 1.00 92.94 79 VAL A CA 1
ATOM 611 C C . VAL A 1 79 ? 4.632 5.497 2.605 1.00 92.94 79 VAL A C 1
ATOM 613 O O . VAL A 1 79 ? 4.974 5.390 1.431 1.00 92.94 79 VAL A O 1
ATOM 616 N N . VAL A 1 80 ? 5.516 5.560 3.604 1.00 95.25 80 VAL A N 1
ATOM 617 C CA . VAL A 1 80 ? 6.970 5.498 3.382 1.00 95.25 80 VAL A CA 1
ATOM 618 C C . VAL A 1 80 ? 7.361 4.196 2.681 1.00 95.25 80 VAL A C 1
ATOM 620 O O . VAL A 1 80 ? 8.108 4.237 1.706 1.00 95.25 80 VAL A O 1
ATOM 623 N N . ALA A 1 81 ? 6.822 3.054 3.116 1.00 93.94 81 ALA A N 1
ATOM 624 C CA . ALA A 1 81 ? 7.090 1.763 2.486 1.00 93.94 81 ALA A CA 1
ATOM 625 C C . ALA A 1 81 ? 6.613 1.713 1.023 1.00 93.94 81 ALA A C 1
ATOM 627 O O . ALA A 1 81 ? 7.340 1.232 0.153 1.00 93.94 81 ALA A O 1
ATOM 628 N N . LEU A 1 82 ? 5.423 2.245 0.730 1.00 94.00 82 LEU A N 1
ATOM 629 C CA . LEU A 1 82 ? 4.88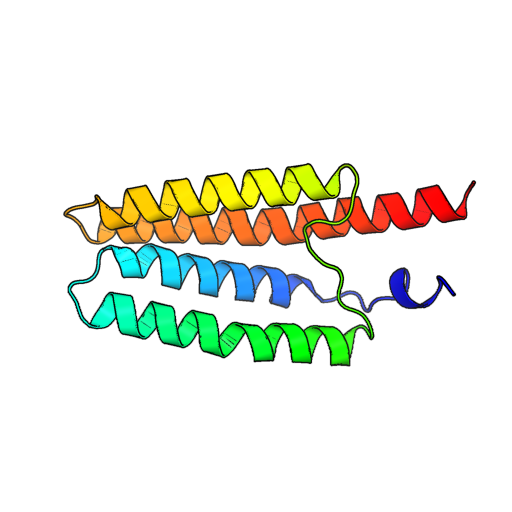4 2.310 -0.632 1.00 94.00 82 LEU A CA 1
ATOM 630 C C . LEU A 1 82 ? 5.702 3.225 -1.543 1.00 94.00 82 LEU A C 1
ATOM 632 O O . LEU A 1 82 ? 5.988 2.860 -2.679 1.00 94.00 82 LEU A O 1
ATOM 636 N N . VAL A 1 83 ? 6.117 4.390 -1.046 1.00 95.25 83 VAL A N 1
ATOM 637 C CA . VAL A 1 83 ? 6.973 5.306 -1.808 1.00 95.25 83 VAL A CA 1
ATOM 638 C C . VAL A 1 8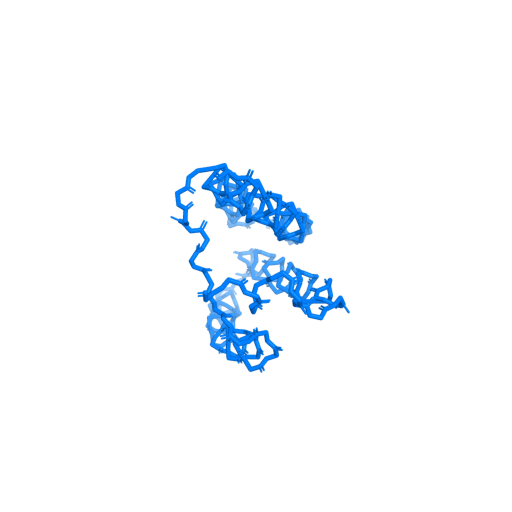3 ? 8.327 4.652 -2.080 1.00 95.25 83 VAL A C 1
ATOM 640 O O . VAL A 1 83 ? 8.763 4.622 -3.226 1.00 95.25 83 VAL A O 1
ATOM 643 N N . ALA A 1 84 ? 8.964 4.067 -1.062 1.00 95.56 84 ALA A N 1
ATOM 644 C CA . ALA A 1 84 ? 10.262 3.410 -1.210 1.00 95.56 84 ALA A CA 1
ATOM 645 C C . ALA A 1 84 ? 10.217 2.246 -2.214 1.00 95.56 84 ALA A C 1
ATOM 647 O O . ALA A 1 84 ? 11.071 2.153 -3.094 1.00 95.56 84 ALA A O 1
ATOM 648 N N . THR A 1 85 ? 9.200 1.387 -2.124 1.00 95.44 85 THR A N 1
ATOM 649 C CA . THR A 1 85 ? 9.022 0.259 -3.056 1.00 95.44 85 THR A CA 1
ATOM 650 C C . THR A 1 85 ? 8.626 0.719 -4.460 1.00 95.44 85 THR A C 1
ATOM 652 O O . THR A 1 85 ? 9.097 0.144 -5.438 1.00 95.44 85 THR A O 1
ATOM 655 N N . GLY A 1 86 ? 7.842 1.791 -4.589 1.00 92.31 86 GLY A N 1
ATOM 656 C CA . GLY A 1 86 ? 7.522 2.408 -5.878 1.00 92.31 86 GLY A CA 1
ATOM 657 C C . GLY A 1 86 ? 8.758 2.968 -6.576 1.00 92.31 86 GLY A C 1
ATOM 658 O O . GLY A 1 86 ? 8.994 2.657 -7.742 1.00 92.31 86 GLY A O 1
ATOM 659 N N . PHE A 1 87 ? 9.591 3.719 -5.850 1.00 94.12 87 PHE A N 1
ATOM 660 C CA . PHE A 1 87 ? 10.871 4.215 -6.364 1.00 94.12 87 PHE A CA 1
ATOM 661 C C . PHE A 1 87 ? 11.819 3.075 -6.735 1.00 94.12 87 PHE A C 1
ATOM 663 O O . PHE A 1 87 ? 12.419 3.118 -7.805 1.00 94.12 87 PHE A O 1
ATOM 670 N N . TRP A 1 88 ? 11.925 2.040 -5.897 1.00 94.06 88 TRP A N 1
ATOM 671 C CA . TRP A 1 88 ? 12.717 0.854 -6.220 1.00 94.06 88 TRP A CA 1
ATOM 672 C C . TRP A 1 88 ? 12.230 0.215 -7.526 1.00 94.06 88 TRP A C 1
ATOM 674 O O . TRP A 1 88 ? 13.028 0.014 -8.440 1.00 94.06 88 TRP A O 1
ATOM 684 N N . SER A 1 89 ? 10.929 -0.033 -7.669 1.00 93.00 89 SER A N 1
ATOM 685 C CA . SER A 1 89 ? 10.396 -0.633 -8.892 1.00 93.00 89 SER A CA 1
ATOM 686 C C . SER A 1 89 ? 10.603 0.243 -10.128 1.00 93.00 89 SER A C 1
ATOM 688 O O . SER A 1 89 ? 10.875 -0.297 -11.194 1.00 93.00 89 SER A O 1
ATOM 690 N N . TYR A 1 90 ? 10.466 1.563 -9.999 1.00 90.50 90 TYR A N 1
ATOM 691 C CA . TYR A 1 90 ? 10.620 2.510 -11.107 1.00 90.50 90 TYR A CA 1
ATOM 692 C C . TYR A 1 90 ? 12.076 2.646 -11.577 1.00 90.50 90 TYR A C 1
ATOM 694 O O . TYR A 1 90 ? 12.337 2.786 -12.766 1.00 90.50 90 TYR A O 1
ATOM 702 N N . LEU A 1 91 ? 13.034 2.605 -10.645 1.00 91.94 91 LEU A N 1
ATOM 703 C CA . LEU A 1 91 ? 14.467 2.702 -10.945 1.00 91.94 91 LEU A CA 1
ATOM 704 C C . LEU A 1 91 ? 15.088 1.360 -11.357 1.00 91.94 91 LEU A C 1
ATOM 706 O O . LEU A 1 91 ? 16.249 1.316 -11.762 1.00 91.94 91 LEU A O 1
ATOM 710 N N . SER A 1 92 ? 14.344 0.263 -11.225 1.00 87.31 92 SER A N 1
ATOM 711 C CA . SER A 1 92 ? 14.819 -1.064 -11.594 1.00 87.31 92 SER A CA 1
ATOM 712 C C . SER A 1 92 ? 14.869 -1.215 -13.111 1.00 87.31 92 SER A C 1
ATOM 714 O O . SER A 1 92 ? 13.878 -1.002 -13.797 1.00 87.31 92 SER A O 1
ATOM 716 N N . ALA A 1 93 ? 16.017 -1.650 -13.630 1.00 77.06 93 ALA A N 1
ATOM 717 C CA . ALA A 1 93 ? 16.159 -2.007 -15.042 1.00 77.06 93 ALA A CA 1
ATOM 718 C C . ALA A 1 93 ? 15.559 -3.389 -15.374 1.00 77.06 93 ALA A C 1
ATOM 720 O O . ALA A 1 93 ? 15.374 -3.714 -16.543 1.00 77.06 93 ALA A O 1
ATOM 721 N N . ASP A 1 94 ? 15.287 -4.206 -14.352 1.00 88.69 94 ASP A N 1
ATOM 722 C CA . ASP A 1 94 ? 14.858 -5.596 -14.484 1.00 88.69 94 ASP A CA 1
ATOM 723 C C . ASP A 1 94 ? 13.499 -5.846 -13.817 1.00 88.69 94 ASP A C 1
ATOM 725 O O . ASP A 1 94 ? 13.230 -5.391 -12.700 1.00 88.69 94 ASP A O 1
ATOM 729 N N . ILE A 1 95 ? 12.668 -6.641 -14.491 1.00 88.62 95 ILE A N 1
ATOM 730 C CA . ILE A 1 95 ? 11.296 -6.951 -14.087 1.00 88.62 95 ILE A CA 1
ATOM 731 C C . ILE A 1 95 ? 11.240 -7.740 -12.776 1.00 88.62 95 ILE A C 1
ATOM 733 O O . ILE A 1 95 ? 10.314 -7.553 -11.988 1.00 88.62 95 ILE A O 1
ATOM 737 N N . TRP A 1 96 ? 12.235 -8.584 -12.487 1.00 92.81 96 TRP A N 1
ATOM 738 C CA . TRP A 1 96 ? 12.270 -9.350 -11.237 1.00 92.81 96 TRP A CA 1
ATOM 739 C C . TRP A 1 96 ? 12.443 -8.455 -10.014 1.00 92.81 96 TRP A C 1
ATOM 741 O O . TRP A 1 96 ? 11.832 -8.710 -8.974 1.00 92.81 96 TRP A O 1
ATOM 751 N N . SER A 1 97 ? 13.211 -7.371 -10.149 1.00 93.62 97 SER A N 1
ATOM 752 C CA . SER A 1 97 ? 13.363 -6.376 -9.083 1.00 93.62 97 SER A CA 1
ATOM 753 C C . SER A 1 97 ? 12.045 -5.642 -8.827 1.00 93.62 97 SER A C 1
ATOM 755 O O . SER A 1 97 ? 11.646 -5.470 -7.674 1.00 93.62 97 SER A O 1
ATOM 757 N N . SER A 1 98 ? 11.310 -5.299 -9.887 1.00 93.75 98 SER A N 1
ATOM 758 C CA . SER A 1 98 ? 9.970 -4.714 -9.776 1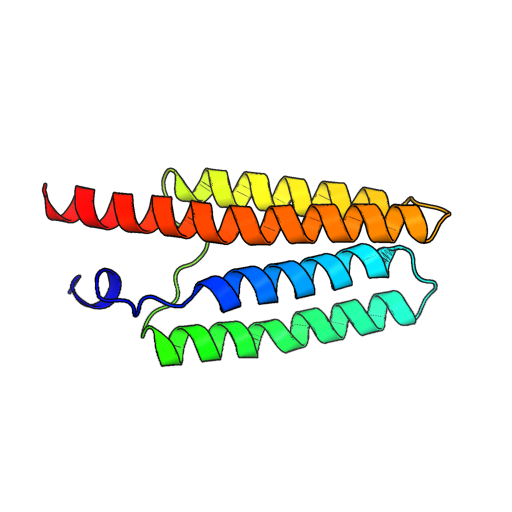.00 93.75 98 SER A CA 1
ATOM 759 C C . SER A 1 98 ? 8.964 -5.679 -9.138 1.00 93.75 98 SER A C 1
ATOM 761 O O . SER A 1 98 ? 8.200 -5.281 -8.258 1.00 93.75 98 SER A O 1
ATOM 763 N N . ILE A 1 99 ? 9.000 -6.969 -9.493 1.00 95.31 99 ILE A N 1
ATOM 764 C CA . ILE A 1 99 ? 8.170 -8.006 -8.856 1.00 95.31 99 ILE A CA 1
ATOM 765 C C . ILE A 1 99 ? 8.492 -8.116 -7.358 1.00 95.31 99 ILE A C 1
ATOM 767 O O . ILE A 1 99 ? 7.572 -8.161 -6.539 1.00 95.31 99 ILE A O 1
ATOM 771 N N . ALA A 1 100 ? 9.773 -8.110 -6.977 1.00 96.56 100 ALA A N 1
ATOM 772 C CA . ALA A 1 100 ? 10.189 -8.147 -5.574 1.00 96.56 100 ALA A CA 1
ATOM 773 C C . ALA A 1 100 ? 9.720 -6.902 -4.796 1.00 96.56 100 ALA A C 1
ATOM 775 O O . ALA A 1 100 ? 9.216 -7.019 -3.671 1.00 96.56 100 ALA A O 1
ATOM 776 N N . ALA A 1 101 ? 9.811 -5.718 -5.407 1.00 96.31 101 ALA A N 1
ATOM 777 C CA . ALA A 1 101 ? 9.282 -4.482 -4.838 1.00 96.31 101 ALA A CA 1
ATOM 778 C C . ALA A 1 101 ? 7.756 -4.555 -4.649 1.00 96.31 101 ALA A C 1
ATOM 780 O O . ALA A 1 101 ? 7.249 -4.202 -3.581 1.00 96.31 101 ALA A O 1
ATOM 781 N N . GLY A 1 102 ? 7.028 -5.090 -5.632 1.00 96.56 102 GLY A N 1
ATOM 782 C CA . GLY A 1 102 ? 5.586 -5.315 -5.542 1.00 96.56 102 GLY A CA 1
ATOM 783 C C . GLY A 1 102 ? 5.194 -6.317 -4.457 1.00 96.56 102 GLY A C 1
ATOM 784 O O . GLY A 1 102 ? 4.262 -6.065 -3.694 1.00 96.56 102 GLY A O 1
ATOM 785 N N . LEU A 1 103 ? 5.931 -7.420 -4.313 1.00 97.50 103 LEU A N 1
ATOM 786 C CA . LEU A 1 103 ? 5.702 -8.384 -3.233 1.00 97.50 103 LEU A CA 1
ATOM 787 C C . LEU A 1 103 ? 5.924 -7.737 -1.858 1.00 97.50 103 LEU A C 1
ATOM 789 O O . LEU A 1 103 ? 5.113 -7.912 -0.948 1.00 97.50 103 LEU A O 1
ATOM 793 N N . THR A 1 104 ? 6.977 -6.929 -1.729 1.00 97.06 104 THR A N 1
ATOM 794 C CA . THR A 1 104 ? 7.273 -6.175 -0.503 1.00 97.06 104 THR A CA 1
ATOM 795 C C . THR A 1 104 ? 6.150 -5.190 -0.177 1.00 97.06 104 THR A C 1
ATOM 797 O O . THR A 1 104 ? 5.674 -5.149 0.959 1.00 97.06 104 THR A O 1
ATOM 800 N N . ALA A 1 105 ? 5.664 -4.447 -1.174 1.00 97.19 105 ALA A N 1
ATOM 801 C CA . ALA A 1 105 ? 4.533 -3.536 -1.023 1.00 97.19 105 ALA A CA 1
ATOM 802 C C . ALA A 1 105 ? 3.242 -4.269 -0.627 1.00 97.19 105 ALA A C 1
ATOM 804 O O . ALA A 1 105 ? 2.518 -3.808 0.255 1.00 97.19 105 ALA A O 1
ATOM 805 N N . CYS A 1 106 ? 2.977 -5.432 -1.229 1.00 97.88 106 CYS A N 1
ATOM 806 C CA . CYS A 1 106 ? 1.817 -6.263 -0.913 1.00 97.88 106 CYS A CA 1
ATOM 807 C C . CYS A 1 106 ? 1.804 -6.679 0.559 1.00 97.88 106 CYS A C 1
ATOM 809 O O . CYS A 1 106 ? 0.803 -6.486 1.259 1.00 97.88 106 CYS A O 1
ATOM 811 N N . LEU A 1 107 ? 2.935 -7.192 1.048 1.00 97.38 107 LEU A N 1
ATOM 812 C CA . LEU A 1 107 ? 3.088 -7.585 2.445 1.00 97.38 107 LEU A CA 1
ATOM 813 C C . LEU A 1 107 ? 2.971 -6.379 3.379 1.00 97.38 107 LEU A C 1
ATOM 815 O O . LEU A 1 107 ? 2.255 -6.459 4.378 1.00 97.38 107 LEU A O 1
ATOM 819 N N . ALA A 1 108 ? 3.607 -5.256 3.033 1.00 95.94 108 ALA A N 1
ATOM 820 C CA . ALA A 1 108 ? 3.555 -4.032 3.825 1.00 95.94 108 ALA A CA 1
ATOM 821 C C . ALA A 1 108 ? 2.119 -3.5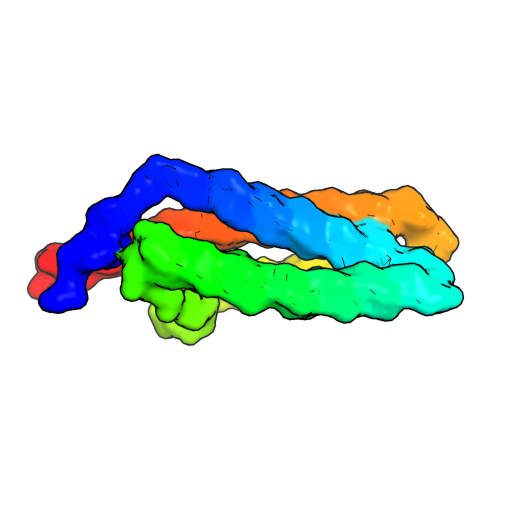09 3.968 1.00 95.94 108 ALA A C 1
ATOM 823 O O . ALA A 1 108 ? 1.659 -3.305 5.087 1.00 95.94 108 ALA A O 1
ATOM 824 N N . VAL A 1 109 ? 1.375 -3.360 2.868 1.00 96.00 109 VAL A N 1
ATOM 825 C CA . VAL A 1 109 ? -0.014 -2.868 2.895 1.00 96.00 109 VAL A CA 1
ATOM 826 C C . VAL A 1 109 ? -0.936 -3.829 3.637 1.00 96.00 109 VAL A C 1
ATOM 828 O O . VAL A 1 109 ? -1.741 -3.391 4.462 1.00 96.00 109 VAL A O 1
ATOM 831 N N . THR A 1 110 ? -0.794 -5.134 3.398 1.00 95.88 110 THR A N 1
ATOM 832 C CA . THR A 1 110 ? -1.594 -6.152 4.089 1.00 95.88 110 THR A CA 1
ATOM 833 C C . THR A 1 110 ? -1.354 -6.086 5.599 1.00 95.88 110 THR A C 1
ATOM 835 O O . THR A 1 110 ? -2.302 -5.948 6.377 1.00 95.88 110 THR A O 1
ATOM 838 N N . ALA A 1 111 ? -0.087 -6.122 6.024 1.00 94.88 111 ALA A N 1
ATOM 839 C CA . ALA A 1 111 ? 0.294 -6.066 7.431 1.00 94.88 111 ALA A CA 1
ATOM 840 C C . ALA A 1 111 ? -0.133 -4.745 8.084 1.00 94.88 111 ALA A C 1
ATOM 842 O O . ALA A 1 111 ? -0.734 -4.757 9.160 1.00 94.88 111 ALA A O 1
ATOM 843 N N . SER A 1 112 ? 0.106 -3.611 7.420 1.00 92.50 112 SER A N 1
ATOM 844 C CA . SER A 1 112 ? -0.329 -2.295 7.888 1.00 92.50 112 SER A CA 1
ATOM 845 C C . SER A 1 112 ? -1.842 -2.227 8.055 1.00 92.50 112 SER A C 1
ATOM 847 O O . SER A 1 112 ? -2.289 -1.695 9.065 1.00 92.50 112 SER A O 1
ATOM 849 N N . GLY A 1 113 ? -2.634 -2.812 7.151 1.00 90.56 113 GLY A N 1
ATOM 850 C CA . GLY A 1 113 ? -4.091 -2.884 7.283 1.00 90.56 113 GLY A CA 1
ATOM 851 C C . GLY A 1 113 ? -4.534 -3.600 8.562 1.00 90.56 113 GLY A C 1
ATOM 852 O O . GLY A 1 113 ? -5.298 -3.045 9.357 1.00 90.56 113 GLY A O 1
ATOM 853 N N . PHE A 1 114 ? -3.978 -4.788 8.820 1.00 91.94 114 PHE A N 1
ATOM 854 C CA . PHE A 1 114 ? -4.268 -5.548 10.040 1.00 91.94 114 PHE A CA 1
ATOM 855 C C . PHE A 1 114 ? -3.822 -4.820 11.314 1.00 91.94 114 PHE A C 1
ATOM 857 O O . PHE A 1 114 ? -4.577 -4.748 12.292 1.00 91.94 114 PHE A O 1
ATOM 864 N N . VAL A 1 115 ? -2.606 -4.267 11.317 1.00 91.81 115 VAL A N 1
ATOM 865 C CA . VAL A 1 115 ? -2.055 -3.532 12.465 1.00 91.81 115 VAL A CA 1
ATOM 866 C C . VAL A 1 115 ? -2.868 -2.269 12.730 1.00 91.81 115 VAL A C 1
ATOM 868 O O . VAL A 1 115 ? -3.237 -2.015 13.877 1.00 91.81 115 VAL A O 1
ATOM 871 N N . TRP A 1 116 ? -3.206 -1.509 11.688 1.00 90.62 116 TRP A N 1
ATOM 872 C CA . TRP A 1 116 ? -4.005 -0.291 11.795 1.00 90.62 116 TRP A CA 1
ATOM 873 C C . TRP A 1 116 ? -5.363 -0.594 12.426 1.00 90.62 116 TRP A C 1
ATOM 875 O O . TRP A 1 116 ? -5.740 0.049 13.405 1.00 90.62 116 TRP A O 1
ATOM 885 N N . MET A 1 117 ? -6.047 -1.640 11.954 1.00 88.06 117 MET A N 1
ATOM 886 C CA . MET A 1 117 ? -7.356 -2.033 12.475 1.00 88.06 117 MET A CA 1
ATOM 887 C C . MET A 1 117 ? -7.282 -2.531 13.928 1.00 88.06 117 MET A C 1
ATOM 889 O O . MET A 1 117 ? -8.168 -2.251 14.741 1.00 88.06 117 MET A O 1
ATOM 893 N N . ARG A 1 118 ? -6.199 -3.231 14.297 1.00 88.44 118 ARG A N 1
ATOM 894 C CA . ARG A 1 118 ? -5.934 -3.642 15.686 1.00 88.44 118 ARG A CA 1
ATOM 895 C C . ARG A 1 118 ? -5.735 -2.433 16.602 1.00 88.44 118 ARG A C 1
ATOM 897 O O . ARG A 1 118 ? -6.350 -2.380 17.666 1.00 88.44 118 ARG A O 1
ATOM 904 N N . VAL A 1 119 ? -4.912 -1.469 16.189 1.00 88.69 119 VAL A N 1
ATOM 905 C CA . VAL A 1 119 ? -4.644 -0.235 16.948 1.00 88.69 119 VAL A CA 1
ATOM 906 C C . VAL A 1 119 ? -5.909 0.612 17.072 1.00 88.69 119 VAL A C 1
ATOM 908 O O . VAL A 1 119 ? -6.204 1.120 18.154 1.00 88.69 119 VAL A O 1
ATOM 911 N N . TRP A 1 120 ? -6.677 0.734 15.991 1.00 84.81 120 TRP A N 1
ATOM 912 C CA . TRP A 1 120 ? -7.934 1.474 15.966 1.00 84.81 120 TRP A CA 1
ATOM 913 C C . TRP A 1 120 ? -8.953 0.894 16.951 1.00 84.81 120 TRP A C 1
ATOM 915 O O . TRP A 1 120 ? -9.436 1.601 17.833 1.00 84.81 120 TRP A O 1
ATOM 925 N N . ARG A 1 121 ? -9.209 -0.418 16.889 1.00 84.44 121 ARG A N 1
ATOM 926 C CA . ARG A 1 121 ? -10.130 -1.083 17.823 1.00 84.44 121 ARG A CA 1
ATOM 927 C C . ARG A 1 121 ? -9.675 -1.013 19.271 1.00 84.44 121 ARG A C 1
ATOM 929 O O . ARG A 1 121 ? -10.508 -0.849 20.157 1.00 84.44 121 ARG A O 1
ATOM 936 N N . HIS A 1 122 ? -8.372 -1.139 19.522 1.00 85.50 122 HIS A N 1
ATOM 937 C CA . HIS A 1 122 ? -7.839 -0.970 20.870 1.00 85.50 122 HIS A CA 1
ATOM 938 C C . HIS A 1 122 ? -8.161 0.427 21.407 1.00 85.50 122 HIS A C 1
ATOM 940 O O . HIS A 1 122 ? -8.613 0.555 22.538 1.00 85.50 122 HIS A O 1
ATOM 946 N N . ARG A 1 123 ? -7.973 1.471 20.590 1.00 83.56 123 ARG A N 1
ATOM 947 C CA . ARG A 1 123 ? -8.275 2.854 20.979 1.00 83.56 123 ARG A CA 1
ATOM 948 C C . ARG A 1 123 ? -9.746 3.070 21.290 1.00 83.56 123 ARG A C 1
ATOM 950 O O . ARG A 1 123 ? -10.034 3.672 22.317 1.00 83.56 123 ARG A O 1
ATOM 957 N N . LEU A 1 124 ? -10.641 2.553 20.451 1.00 81.06 124 LEU A N 1
ATOM 958 C CA . LEU A 1 124 ? -12.082 2.665 20.680 1.00 81.06 124 LEU A CA 1
ATOM 959 C C . LEU A 1 124 ? -12.478 2.066 22.035 1.00 81.06 124 LEU A C 1
ATOM 961 O O . LEU A 1 124 ? -13.136 2.728 22.826 1.00 81.06 124 LEU A O 1
ATOM 965 N N . ARG A 1 125 ? -11.973 0.869 22.357 1.00 82.69 125 ARG A N 1
ATOM 966 C CA . ARG A 1 125 ? -12.240 0.214 23.648 1.00 82.69 125 ARG A CA 1
ATOM 967 C C . ARG A 1 125 ? -11.680 0.987 24.839 1.00 82.69 125 ARG A C 1
ATOM 969 O O . ARG A 1 125 ? -12.318 1.045 25.880 1.00 82.69 125 ARG A O 1
ATOM 976 N N . THR A 1 126 ? -10.481 1.559 24.711 1.00 82.38 126 THR A N 1
ATOM 977 C CA . THR A 1 126 ? -9.886 2.366 25.788 1.00 82.38 126 THR A CA 1
ATOM 978 C C . THR A 1 126 ? -10.664 3.661 26.018 1.00 82.38 126 THR A C 1
ATOM 980 O O . THR A 1 126 ? -10.796 4.072 27.162 1.00 82.38 126 THR A O 1
ATOM 983 N N . GLN A 1 127 ? -11.187 4.290 24.962 1.00 73.75 127 GLN A N 1
ATOM 984 C CA . GLN A 1 127 ? -11.999 5.504 25.085 1.00 73.75 127 GLN A CA 1
ATOM 985 C C . GLN A 1 127 ? -13.379 5.246 25.700 1.00 73.75 127 GLN A C 1
ATOM 987 O O . GLN A 1 127 ? -13.889 6.128 26.370 1.00 73.75 127 GLN A O 1
ATOM 992 N N . GLU A 1 128 ? -13.974 4.068 25.495 1.00 64.06 128 GLU A N 1
ATOM 993 C CA . GLU A 1 128 ? -15.259 3.695 26.112 1.00 64.06 128 GLU A CA 1
ATOM 994 C C . GLU A 1 128 ? -15.151 3.360 27.611 1.00 64.06 128 GLU A C 1
ATOM 996 O O . GLU A 1 128 ? -16.159 3.366 28.311 1.00 64.06 128 GLU A O 1
ATOM 1001 N N . ALA A 1 129 ? -13.949 3.039 28.099 1.00 65.69 129 ALA A N 1
ATOM 1002 C CA . ALA A 1 129 ? -13.696 2.693 29.499 1.00 65.69 129 ALA A CA 1
ATOM 1003 C C . ALA A 1 129 ? -13.325 3.900 30.387 1.00 65.69 129 ALA A C 1
ATOM 1005 O O . ALA A 1 129 ? -13.173 3.723 31.597 1.00 65.69 129 ALA A O 1
ATOM 1006 N N . MET A 1 130 ? -13.128 5.082 29.791 1.00 57.88 130 MET A N 1
ATOM 1007 C CA . MET A 1 130 ? -12.848 6.357 30.470 1.00 57.88 130 MET A CA 1
ATOM 1008 C C . MET A 1 130 ? -14.122 7.189 30.579 1.00 57.88 130 MET A C 1
ATOM 1010 O O . MET A 1 130 ? -14.297 7.823 31.640 1.00 57.88 130 MET A O 1
#

Mean predicted aligned error: 5.61 Å

Solvent-accessible surface area (backbone atoms only — not comparable to full-atom values): 6814 Å² total; per-residue (Å²): 145,63,68,66,71,79,66,48,74,90,70,61,63,59,56,28,46,52,52,5,49,53,48,9,53,46,26,24,31,46,37,45,65,85,65,56,27,56,54,44,49,53,50,54,60,67,47,46,62,55,54,53,51,51,43,30,70,76,48,72,53,84,75,69,65,77,44,88,67,74,41,33,53,45,43,50,53,42,50,51,48,45,52,54,24,34,51,50,2,50,72,32,94,44,62,68,55,1,44,52,24,5,52,50,29,16,52,46,43,23,51,37,44,55,50,34,53,51,52,48,53,52,49,54,55,56,61,73,76,109

Foldseek 3Di:
DQVLLLPQDPDCLVLLLVLLLLLLQLQLLLLPDPPRNVVSVVVSVVCVVVSQVVCCVRRVDDDDCCPDDPSNVLVVVLVVLSVVLSVQNNPDNDSVSSSVSSNSNSCSSSVSVVVSSVVVSVVSVVVVVD